Protein AF-A0A368Y8F0-F1 (afdb_monomer_lite)

Foldseek 3Di:
DDDDDPPDDPPPPVVVVPVVDDDDDDDPDDDDDQQDADPPFNHGPVQQPDPVSVVVVVVVVVVPDDPPDDDGDCPPPHGDDDPPDDDDDD

Organism: NCBI:txid545864

Radius of gyration: 19.96 Å; chains: 1; bounding box: 62×33×55 Å

Secondary structure (DSSP, 8-state):
---------TTSSTTTGGGSS------S--------BPTTSSSBGGGGT-HHHHHHHHHHHHHT--TTPPPPP-TT------SSSPPPP-

pLDDT: mean 70.68, std 17.44, range [40.59, 91.38]

Sequence (90 aa):
MRTTPWIVPAAAVCVVLAGCGGGGGDGPGDGGGSAGNVPGTDVPAPVQTSIADVIAFAKSLIASTSETSDPVAIEGATLATSDTDEPAEL

Structure (mmCIF, N/CA/C/O backbone):
data_AF-A0A368Y8F0-F1
#
_entry.id   AF-A0A368Y8F0-F1
#
loop_
_atom_site.group_PDB
_atom_site.id
_atom_site.type_symbol
_atom_site.label_atom_id
_atom_site.label_alt_id
_atom_site.label_comp_id
_atom_site.label_asym_id
_atom_site.label_entity_id
_atom_site.label_seq_id
_atom_site.pdbx_PDB_ins_code
_atom_site.Cartn_x
_atom_site.Cartn_y
_atom_site.Cartn_z
_atom_site.occupancy
_atom_site.B_iso_or_equiv
_atom_site.auth_seq_id
_atom_site.auth_comp_id
_atom_site.auth_asym_id
_atom_site.auth_atom_id
_atom_site.pdbx_PDB_model_num
ATOM 1 N N . MET A 1 1 ? -41.916 -14.844 36.253 1.00 44.56 1 MET A N 1
ATOM 2 C CA . MET A 1 1 ? -41.250 -16.026 35.662 1.00 44.56 1 MET A CA 1
ATOM 3 C C . MET A 1 1 ? -41.342 -15.923 34.142 1.00 44.56 1 MET A C 1
ATOM 5 O O . MET A 1 1 ? -42.437 -15.644 33.677 1.00 44.56 1 MET A O 1
ATOM 9 N N . ARG A 1 2 ? -40.224 -16.197 33.438 1.00 49.09 2 ARG A N 1
ATOM 10 C CA . ARG A 1 2 ? -40.053 -16.414 31.974 1.00 49.09 2 ARG A CA 1
ATOM 11 C C . ARG A 1 2 ? -39.969 -15.144 31.100 1.00 49.09 2 ARG A C 1
ATOM 13 O O . ARG A 1 2 ? -40.987 -14.555 30.778 1.00 49.09 2 ARG A O 1
ATOM 20 N N . THR A 1 3 ? -38.783 -14.537 30.962 1.00 52.56 3 THR A N 1
ATOM 21 C CA . THR A 1 3 ? -37.659 -14.808 30.014 1.00 52.56 3 THR A CA 1
ATOM 22 C C . THR A 1 3 ? -37.865 -14.207 28.621 1.00 52.56 3 THR A C 1
ATOM 24 O O . THR A 1 3 ? -38.574 -14.765 27.790 1.00 52.56 3 THR A O 1
ATOM 27 N N . THR A 1 4 ? -37.177 -13.086 28.395 1.00 56.09 4 THR A N 1
ATOM 28 C CA . THR A 1 4 ? -36.879 -12.427 27.117 1.00 56.09 4 THR A CA 1
ATOM 29 C C . THR A 1 4 ? -36.215 -13.384 26.122 1.00 56.09 4 THR A C 1
ATOM 31 O O . THR A 1 4 ? -35.320 -14.132 26.517 1.00 56.09 4 THR A O 1
ATOM 34 N N . PRO A 1 5 ? -36.567 -13.301 24.829 1.00 50.62 5 PRO A N 1
ATOM 35 C CA . PRO A 1 5 ? -35.537 -13.403 23.801 1.00 50.62 5 PRO A CA 1
ATOM 36 C C . PRO A 1 5 ? -35.669 -12.261 22.784 1.00 50.62 5 PRO A C 1
ATOM 38 O O . PRO A 1 5 ? -36.405 -12.335 21.804 1.00 50.62 5 PRO A O 1
ATOM 41 N N . TRP A 1 6 ? -34.911 -11.192 23.022 1.00 53.03 6 TRP A N 1
ATOM 42 C CA . TRP A 1 6 ? -34.479 -10.270 21.979 1.00 53.03 6 TRP A CA 1
ATOM 43 C C . TRP A 1 6 ? -33.412 -11.005 21.173 1.00 53.03 6 TRP A C 1
ATOM 45 O O . TRP A 1 6 ? -32.253 -11.062 21.571 1.00 53.03 6 TRP A O 1
ATOM 55 N N . ILE A 1 7 ? -33.822 -11.629 20.074 1.00 61.16 7 ILE A N 1
ATOM 56 C CA . ILE A 1 7 ? -32.911 -12.145 19.054 1.00 61.16 7 ILE A CA 1
ATOM 57 C C . ILE A 1 7 ? -33.515 -11.748 17.709 1.00 61.16 7 ILE A C 1
ATOM 59 O O . ILE A 1 7 ? -34.317 -12.468 17.124 1.00 61.16 7 ILE A O 1
ATOM 63 N N . VAL A 1 8 ? -33.159 -10.548 17.258 1.00 58.91 8 VAL A N 1
ATOM 64 C CA . VAL A 1 8 ? -33.288 -10.115 15.862 1.00 58.91 8 VAL A CA 1
ATOM 65 C C . VAL A 1 8 ? -31.850 -10.002 15.340 1.00 58.91 8 VAL A C 1
ATOM 67 O O . VAL A 1 8 ? -30.973 -9.545 16.075 1.00 58.91 8 VAL A O 1
ATOM 70 N N . PRO A 1 9 ? -31.556 -10.567 14.161 1.00 50.50 9 PRO A N 1
ATOM 71 C CA . PRO A 1 9 ? -30.351 -11.348 13.940 1.00 50.50 9 PRO A CA 1
ATOM 72 C C . PRO A 1 9 ? -29.137 -10.467 13.642 1.00 50.50 9 PRO A C 1
ATOM 74 O O . PRO A 1 9 ? -29.175 -9.587 12.786 1.00 50.50 9 PRO A O 1
ATOM 77 N N . ALA A 1 10 ? -28.020 -10.789 14.292 1.00 54.28 10 ALA A N 1
ATOM 78 C CA . ALA A 1 10 ? -26.688 -10.221 14.088 1.00 54.28 10 ALA A CA 1
ATOM 79 C C . ALA A 1 10 ? -26.050 -10.586 12.724 1.00 54.28 10 ALA A C 1
ATOM 81 O O . ALA A 1 10 ? -24.835 -10.698 12.614 1.00 54.28 10 ALA A O 1
ATOM 82 N N . ALA A 1 11 ? -26.851 -10.805 11.678 1.00 51.22 11 ALA A N 1
ATOM 83 C CA . ALA A 1 11 ? -26.368 -11.271 10.377 1.00 51.22 11 ALA A CA 1
ATOM 84 C C . ALA A 1 11 ? -26.036 -10.131 9.395 1.00 51.22 11 ALA A C 1
ATOM 86 O O . ALA A 1 11 ? -25.391 -10.374 8.381 1.00 51.22 11 ALA A O 1
ATOM 87 N N . ALA A 1 12 ? -26.441 -8.887 9.677 1.00 48.94 12 ALA A N 1
ATOM 88 C CA . ALA A 1 12 ? -26.266 -7.771 8.739 1.00 48.94 12 ALA A CA 1
ATOM 89 C C . ALA A 1 12 ? -24.952 -6.978 8.909 1.00 48.94 12 ALA A C 1
ATOM 91 O O . ALA A 1 12 ? -24.625 -6.163 8.053 1.00 48.94 12 ALA A O 1
ATOM 92 N N . VAL A 1 13 ? -24.179 -7.204 9.979 1.00 50.44 13 VAL A N 1
ATOM 93 C CA . VAL A 1 13 ? -22.960 -6.409 10.255 1.00 50.44 13 VAL A CA 1
ATOM 94 C C . VAL A 1 13 ? -21.715 -6.961 9.545 1.00 50.44 13 VAL A C 1
ATOM 96 O O . VAL A 1 13 ? -20.770 -6.220 9.295 1.00 50.44 13 VAL A O 1
ATOM 99 N N . CYS A 1 14 ? -21.711 -8.229 9.122 1.00 50.06 14 CYS A N 1
ATOM 100 C CA . CYS A 1 14 ? -20.526 -8.833 8.502 1.00 50.06 14 CYS A CA 1
ATOM 101 C C . CYS A 1 14 ? -20.243 -8.360 7.066 1.00 50.06 14 CYS A C 1
ATOM 103 O O . CYS A 1 14 ? -19.134 -8.560 6.584 1.00 50.06 14 CYS A O 1
ATOM 105 N N . VAL A 1 15 ? -21.197 -7.720 6.379 1.00 53.50 15 VAL A N 1
ATOM 106 C CA . VAL A 1 15 ? -20.994 -7.294 4.978 1.00 53.50 15 VAL A CA 1
ATOM 107 C C . VAL A 1 15 ? -20.291 -5.935 4.877 1.00 53.50 15 VAL A C 1
ATOM 109 O O . VAL A 1 15 ? -19.660 -5.653 3.866 1.00 53.50 15 VAL A O 1
ATOM 112 N N . VAL A 1 16 ? -20.301 -5.114 5.934 1.00 52.59 16 VAL A N 1
ATOM 113 C CA . VAL A 1 16 ? -19.602 -3.813 5.916 1.00 52.59 16 VAL A CA 1
ATOM 114 C C . VAL A 1 16 ? -18.091 -3.975 6.140 1.00 52.59 16 VAL A C 1
ATOM 116 O O . VAL A 1 16 ? -17.309 -3.174 5.639 1.00 52.59 16 VAL A O 1
ATOM 119 N N . LEU A 1 17 ? -17.647 -5.056 6.793 1.00 48.00 17 LEU A N 1
ATOM 120 C CA . LEU A 1 17 ? -16.216 -5.340 6.993 1.00 48.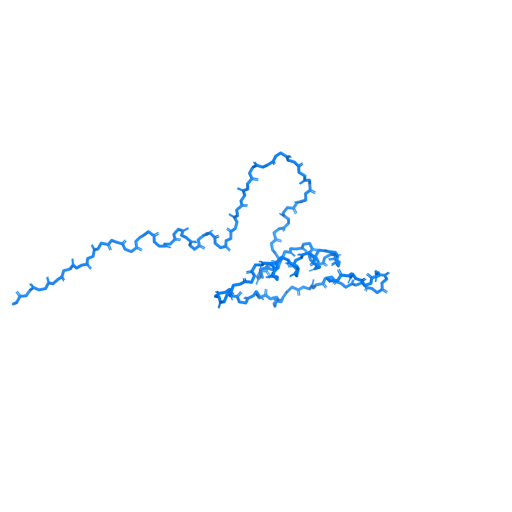00 17 LEU A CA 1
ATOM 121 C C . LEU A 1 17 ? -15.519 -5.892 5.740 1.00 48.00 17 LEU A C 1
ATOM 123 O O . LEU A 1 17 ? -14.301 -5.801 5.643 1.00 48.00 17 LEU A O 1
ATOM 127 N N . ALA A 1 18 ? -16.271 -6.386 4.752 1.00 48.09 18 ALA A N 1
ATOM 128 C CA . ALA A 1 18 ? -15.721 -6.653 3.422 1.00 48.09 18 ALA A CA 1
ATOM 129 C C . ALA A 1 18 ? -15.485 -5.358 2.615 1.00 48.09 18 ALA A C 1
ATOM 131 O O . ALA A 1 18 ? -14.909 -5.404 1.537 1.00 48.09 18 ALA A O 1
ATOM 132 N N . GLY A 1 19 ? -15.923 -4.201 3.130 1.00 43.91 19 GLY A N 1
ATOM 133 C CA . GLY A 1 19 ? -15.778 -2.893 2.491 1.00 43.91 19 GLY A CA 1
ATOM 134 C C . GLY A 1 19 ? -14.541 -2.091 2.906 1.00 43.91 19 GLY A C 1
ATOM 135 O O . GLY A 1 19 ? -14.311 -1.038 2.325 1.00 43.91 19 GLY A O 1
ATOM 136 N N . CYS A 1 20 ? -13.716 -2.575 3.845 1.00 55.06 20 CYS A N 1
ATOM 137 C CA . CYS A 1 20 ? -12.373 -2.017 4.089 1.00 55.06 20 CYS A CA 1
ATOM 138 C C . CYS A 1 20 ? -11.305 -2.674 3.185 1.00 55.06 20 CYS A C 1
ATOM 140 O O . CYS A 1 20 ? -10.117 -2.664 3.483 1.00 55.06 20 CYS A O 1
ATOM 142 N N . GLY A 1 21 ? -11.732 -3.283 2.074 1.00 56.91 21 GLY A N 1
ATOM 143 C CA . GLY A 1 21 ? -10.856 -3.915 1.096 1.00 56.91 21 GLY A CA 1
ATOM 144 C C . GLY A 1 21 ? -11.569 -4.106 -0.238 1.00 56.91 21 GLY A C 1
ATOM 145 O O . GLY A 1 21 ? -12.299 -5.072 -0.420 1.00 56.91 21 GLY A O 1
ATOM 146 N N . GLY A 1 22 ? -11.332 -3.196 -1.185 1.00 59.53 22 GLY A N 1
ATOM 147 C CA . GLY A 1 22 ? -11.677 -3.395 -2.596 1.00 59.53 22 GLY A CA 1
ATOM 148 C C . GLY A 1 22 ? -12.957 -2.701 -3.062 1.00 59.53 22 GLY A C 1
ATOM 149 O O . GLY A 1 22 ? -14.039 -3.280 -3.064 1.00 59.53 22 GLY A O 1
ATOM 150 N N . GLY A 1 23 ? -12.811 -1.471 -3.556 1.00 43.16 23 GLY A N 1
ATOM 151 C CA . GLY A 1 23 ? -13.806 -0.804 -4.393 1.00 43.16 23 GLY A CA 1
ATOM 152 C C . GLY A 1 23 ? -13.334 -0.775 -5.845 1.00 43.16 23 GLY A C 1
ATOM 153 O O . GLY A 1 23 ? -12.606 0.133 -6.232 1.00 43.16 23 GLY A O 1
ATOM 154 N N . GLY A 1 24 ? -13.728 -1.775 -6.637 1.00 54.78 24 GLY A N 1
ATOM 155 C CA . GLY A 1 24 ? -13.638 -1.725 -8.095 1.00 54.78 24 GLY A CA 1
ATOM 156 C C . GLY A 1 24 ? -14.731 -0.811 -8.642 1.00 54.78 24 GLY A C 1
ATOM 157 O O . GLY A 1 24 ? -15.915 -1.084 -8.454 1.00 54.78 24 GLY A O 1
ATOM 158 N N . GLY A 1 25 ? -14.330 0.287 -9.280 1.00 41.12 25 GLY A N 1
ATOM 159 C CA . GLY A 1 25 ? -15.205 1.143 -10.073 1.00 41.12 25 GLY A CA 1
ATOM 160 C C . GLY A 1 25 ? -14.870 0.973 -11.548 1.00 41.12 25 GLY A C 1
ATOM 161 O O . GLY A 1 25 ? -13.767 1.316 -11.967 1.00 41.12 25 GLY A O 1
ATOM 162 N N . ASP A 1 26 ? -15.817 0.438 -12.318 1.00 51.88 26 ASP A N 1
ATOM 163 C CA . ASP A 1 26 ? -15.805 0.414 -13.779 1.00 51.88 26 ASP A CA 1
ATOM 164 C C . ASP A 1 26 ? -15.689 1.844 -14.335 1.00 51.88 26 ASP A C 1
ATOM 166 O O . ASP A 1 26 ? -16.670 2.575 -14.474 1.00 51.88 26 ASP A O 1
ATOM 170 N N . GLY A 1 27 ? -14.457 2.244 -14.640 1.00 40.97 27 GLY A N 1
ATOM 171 C CA . GLY A 1 27 ? -14.113 3.418 -15.430 1.00 40.97 27 GLY A CA 1
ATOM 172 C C . GLY A 1 27 ? -13.366 2.973 -16.690 1.00 40.97 27 GLY A C 1
ATOM 173 O O . GLY A 1 27 ? -12.561 2.039 -16.620 1.00 40.97 27 GLY A O 1
ATOM 174 N N . PRO A 1 28 ? -13.613 3.584 -17.859 1.00 43.97 28 PRO A N 1
ATOM 175 C CA . PRO A 1 28 ? -12.928 3.194 -19.077 1.00 43.97 28 PRO A CA 1
ATOM 176 C C . PRO A 1 28 ? -11.467 3.660 -19.030 1.00 43.97 28 PRO A C 1
ATOM 178 O O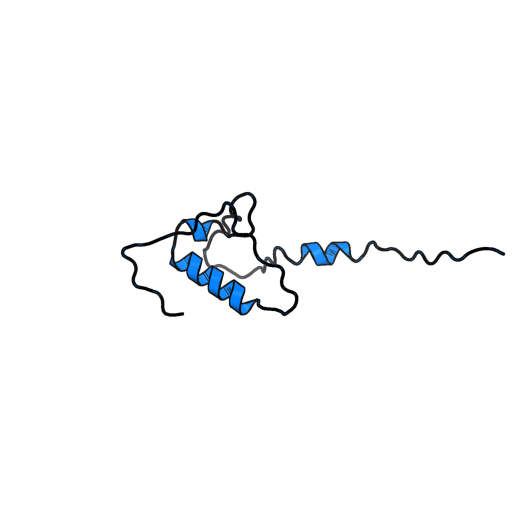 . PRO A 1 28 ? -11.183 4.818 -19.297 1.00 43.97 28 PRO A O 1
ATOM 181 N N . GLY A 1 29 ? -10.578 2.715 -18.710 1.00 51.97 29 GLY A N 1
ATOM 182 C CA . GLY A 1 29 ? -9.186 2.634 -19.157 1.00 51.97 29 GLY A CA 1
ATOM 183 C C . GLY A 1 29 ? -8.216 3.724 -18.703 1.00 51.97 29 GLY A C 1
ATOM 184 O O . GLY A 1 29 ? -8.089 4.734 -19.374 1.00 51.97 29 GLY A O 1
ATOM 185 N N . ASP A 1 30 ? -7.390 3.400 -17.707 1.00 40.59 30 ASP A N 1
ATOM 186 C CA . ASP A 1 30 ? -5.979 3.800 -17.685 1.00 40.59 30 ASP A CA 1
ATOM 187 C C . ASP A 1 30 ? -5.158 2.672 -17.041 1.00 40.59 30 ASP A C 1
ATOM 189 O O . ASP A 1 30 ? -5.513 2.117 -16.000 1.00 40.59 30 ASP A O 1
ATOM 193 N N . GLY A 1 31 ? -4.115 2.236 -17.744 1.00 47.91 31 GLY A N 1
ATOM 194 C CA . GLY A 1 31 ? -3.346 1.043 -17.419 1.00 47.91 31 GLY A CA 1
ATOM 195 C C . GLY A 1 31 ? -2.499 1.209 -16.159 1.00 47.91 31 GLY A C 1
ATOM 196 O O . GLY A 1 31 ? -1.566 2.000 -16.126 1.00 47.91 31 GLY A O 1
ATOM 197 N N . GLY A 1 32 ? -2.771 0.379 -15.160 1.00 41.66 32 GLY A N 1
ATOM 198 C CA . GLY A 1 32 ? -1.910 0.157 -14.006 1.00 41.66 32 GLY A CA 1
ATOM 199 C C . GLY A 1 32 ? -2.368 -1.127 -13.341 1.00 41.66 32 GLY A C 1
ATOM 200 O O . GLY A 1 32 ? -3.361 -1.132 -12.622 1.00 41.66 32 GLY A O 1
ATOM 201 N N . GLY A 1 33 ? -1.730 -2.246 -13.684 1.00 43.38 33 GLY A N 1
ATOM 202 C CA . GLY A 1 33 ? -2.127 -3.560 -13.191 1.00 43.38 33 GLY A CA 1
ATOM 203 C C . GLY A 1 33 ? -2.206 -3.551 -11.669 1.00 43.38 33 GLY A C 1
ATOM 204 O O . GLY A 1 33 ? -1.234 -3.203 -11.003 1.00 43.38 33 GLY A O 1
ATOM 205 N N . SER A 1 34 ? -3.352 -3.949 -11.120 1.00 48.03 34 SER A N 1
ATOM 206 C CA . SER A 1 34 ? -3.460 -4.267 -9.700 1.00 48.03 34 SER A CA 1
ATOM 207 C C . SER A 1 34 ? -2.668 -5.556 -9.460 1.00 48.03 34 SER A C 1
ATOM 209 O O . SER A 1 34 ? -3.200 -6.664 -9.459 1.00 48.03 34 SER A O 1
ATOM 211 N N . ALA A 1 35 ? -1.345 -5.422 -9.377 1.00 62.38 35 ALA A N 1
ATOM 212 C CA . ALA A 1 35 ? -0.506 -6.408 -8.732 1.00 62.38 35 ALA A CA 1
ATOM 213 C C . ALA A 1 35 ? -0.942 -6.400 -7.265 1.00 62.38 35 ALA A C 1
ATOM 215 O O . ALA A 1 35 ? -0.941 -5.341 -6.638 1.00 62.38 35 ALA A O 1
ATOM 216 N N . GLY A 1 36 ? -1.409 -7.545 -6.762 1.00 79.06 36 GLY A N 1
ATOM 217 C CA . GLY A 1 36 ? -1.931 -7.666 -5.400 1.00 79.06 36 GLY A CA 1
ATOM 218 C C . GLY A 1 36 ? -0.932 -7.224 -4.324 1.00 79.06 36 GLY A C 1
ATOM 219 O O . GLY A 1 36 ? 0.192 -6.813 -4.604 1.00 79.06 36 GLY A O 1
ATOM 220 N N . ASN A 1 37 ? -1.335 -7.301 -3.062 1.00 87.88 37 ASN A N 1
ATOM 221 C CA .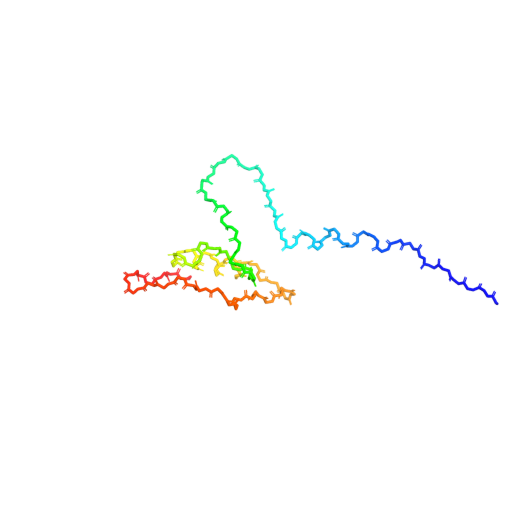 ASN A 1 37 ? -0.458 -6.934 -1.955 1.00 87.88 37 ASN A CA 1
ATOM 222 C C . ASN A 1 37 ? 0.727 -7.906 -1.817 1.00 87.88 37 ASN A C 1
ATOM 224 O O . ASN A 1 37 ? 0.670 -9.059 -2.262 1.00 87.88 37 ASN A O 1
ATOM 228 N N . VAL A 1 38 ? 1.808 -7.445 -1.184 1.00 87.06 38 VAL A N 1
ATOM 229 C CA . VAL A 1 38 ? 2.921 -8.315 -0.788 1.00 87.06 38 VAL A CA 1
ATOM 230 C C . VAL A 1 38 ? 2.362 -9.399 0.140 1.00 87.06 38 VAL A C 1
ATOM 232 O O . VAL A 1 38 ? 1.620 -9.057 1.067 1.00 87.06 38 VAL A O 1
ATOM 235 N N . PRO A 1 3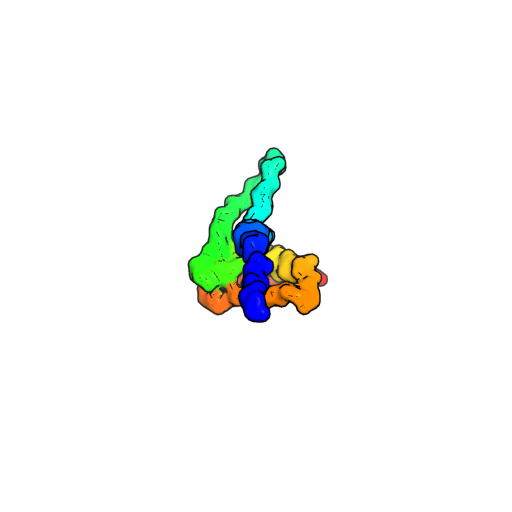9 ? 2.672 -10.692 -0.088 1.00 84.69 39 PRO A N 1
ATOM 236 C CA . PRO A 1 39 ? 2.088 -11.781 0.686 1.00 84.69 39 PRO A CA 1
ATOM 237 C C . PRO A 1 39 ? 2.216 -11.565 2.197 1.00 84.69 39 PRO A C 1
ATOM 239 O O . PRO A 1 39 ? 3.318 -11.393 2.708 1.00 84.69 39 PRO A O 1
ATOM 242 N N . GLY A 1 40 ? 1.084 -11.604 2.904 1.00 82.31 40 GLY A N 1
ATOM 243 C CA . GLY A 1 40 ? 1.037 -11.421 4.358 1.00 82.31 40 GLY A CA 1
ATOM 244 C C . GLY A 1 40 ? 1.035 -9.966 4.834 1.00 82.31 40 GLY A C 1
ATOM 245 O O . GLY A 1 40 ? 1.150 -9.745 6.034 1.00 82.31 40 GLY A O 1
ATOM 246 N N . THR A 1 41 ? 0.890 -8.993 3.930 1.00 85.75 41 THR A N 1
ATOM 247 C CA . THR A 1 41 ? 0.876 -7.561 4.265 1.00 85.75 41 THR A CA 1
ATOM 248 C C . THR A 1 41 ? -0.247 -6.828 3.538 1.00 85.75 41 THR A C 1
ATOM 250 O O . THR A 1 41 ? -0.764 -7.309 2.529 1.00 85.75 41 THR A O 1
ATOM 253 N N . ASP A 1 42 ? -0.534 -5.611 3.989 1.00 85.81 42 ASP A N 1
ATOM 254 C CA . ASP A 1 42 ? -1.429 -4.674 3.307 1.00 85.81 42 ASP A CA 1
ATOM 255 C C . ASP A 1 42 ? -0.679 -3.749 2.327 1.00 85.81 42 ASP A C 1
ATOM 257 O O . ASP A 1 42 ? -1.260 -2.842 1.732 1.00 85.81 42 ASP A O 1
ATOM 261 N N . VAL A 1 43 ? 0.616 -3.985 2.092 1.00 90.06 43 VAL A N 1
ATOM 262 C CA . VAL A 1 43 ? 1.449 -3.159 1.208 1.00 90.06 43 VAL A CA 1
ATOM 263 C C . VAL A 1 43 ? 1.238 -3.565 -0.254 1.00 90.06 43 VAL A C 1
ATOM 265 O O . VAL A 1 43 ? 1.369 -4.747 -0.572 1.00 90.06 43 VAL A O 1
ATOM 268 N N . PRO A 1 44 ? 0.946 -2.637 -1.180 1.00 89.25 44 PRO A N 1
ATOM 269 C CA . PRO A 1 44 ? 0.839 -2.956 -2.604 1.00 89.25 44 PRO A CA 1
ATOM 270 C C . PRO A 1 44 ? 2.171 -3.464 -3.181 1.00 89.25 44 PRO A C 1
ATOM 272 O O . PRO A 1 44 ? 3.217 -2.867 -2.937 1.00 89.25 44 PRO A O 1
ATOM 275 N N . ALA A 1 45 ? 2.159 -4.519 -4.007 1.00 90.00 45 ALA A N 1
ATOM 276 C CA . ALA A 1 45 ? 3.387 -5.052 -4.612 1.00 90.00 45 ALA A CA 1
ATOM 277 C C . ALA A 1 45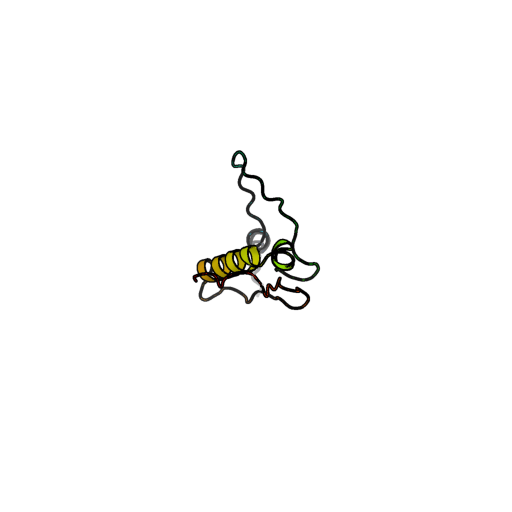 ? 4.246 -4.039 -5.410 1.00 90.00 45 ALA A C 1
ATOM 279 O O . ALA A 1 45 ? 5.473 -4.158 -5.332 1.00 90.00 45 ALA A O 1
ATOM 280 N N . PRO A 1 46 ? 3.685 -3.043 -6.134 1.00 87.75 46 PRO A N 1
ATOM 281 C CA . PRO A 1 46 ? 4.480 -2.060 -6.885 1.00 87.75 46 PRO A CA 1
ATOM 282 C C . PRO A 1 46 ? 5.441 -1.234 -6.017 1.00 87.75 46 PRO A C 1
ATOM 284 O O . PRO A 1 46 ? 6.535 -0.878 -6.454 1.00 87.75 46 PRO A O 1
ATOM 287 N N . VAL A 1 47 ? 5.090 -1.028 -4.743 1.00 90.31 47 VAL A N 1
ATOM 288 C CA . VAL A 1 47 ? 5.893 -0.293 -3.750 1.00 90.31 47 VAL A CA 1
ATOM 289 C C . VAL A 1 47 ? 7.267 -0.940 -3.520 1.00 90.31 47 VAL A C 1
ATOM 291 O O . VAL A 1 47 ? 8.204 -0.271 -3.093 1.00 90.31 47 VAL A O 1
ATOM 294 N N . GLN A 1 48 ? 7.426 -2.229 -3.837 1.00 89.12 48 GLN A N 1
ATOM 295 C CA . GLN A 1 48 ? 8.712 -2.925 -3.730 1.00 89.12 48 GLN A CA 1
ATOM 296 C C . GLN A 1 48 ? 9.649 -2.682 -4.923 1.00 89.12 48 GLN A C 1
ATOM 298 O O . GLN A 1 48 ? 10.810 -3.073 -4.885 1.00 89.12 48 GLN A O 1
ATOM 303 N N . THR A 1 49 ? 9.148 -2.086 -6.007 1.00 87.88 49 THR A N 1
ATOM 304 C CA . THR A 1 49 ? 9.888 -1.903 -7.265 1.00 87.88 49 THR A CA 1
ATOM 305 C C . THR A 1 49 ? 10.253 -0.446 -7.535 1.00 87.88 49 THR A C 1
ATOM 307 O O . THR A 1 49 ? 11.308 -0.196 -8.111 1.00 87.88 49 THR A O 1
ATOM 310 N N . SER A 1 50 ? 9.421 0.517 -7.126 1.00 87.00 50 SER A N 1
ATOM 311 C CA . SER A 1 50 ? 9.613 1.931 -7.466 1.00 87.00 50 SER A CA 1
ATOM 312 C C . SER A 1 50 ? 9.427 2.863 -6.273 1.00 87.00 50 SER A C 1
ATOM 314 O O . SER A 1 50 ? 8.431 2.781 -5.554 1.00 87.00 50 SER A O 1
ATOM 316 N N . ILE A 1 51 ? 10.346 3.822 -6.116 1.00 88.62 51 ILE A N 1
ATOM 317 C CA . ILE A 1 51 ? 10.229 4.918 -5.140 1.00 88.62 51 ILE A CA 1
ATOM 318 C C . ILE A 1 51 ? 8.976 5.764 -5.399 1.00 88.62 51 ILE A C 1
ATOM 320 O O . ILE A 1 51 ? 8.311 6.180 -4.450 1.00 88.62 51 ILE A O 1
ATOM 324 N N . ALA A 1 52 ? 8.613 5.987 -6.665 1.00 86.75 52 ALA A N 1
ATOM 325 C CA . ALA A 1 52 ? 7.415 6.752 -7.005 1.00 86.75 52 ALA A CA 1
ATOM 326 C C . ALA A 1 52 ? 6.147 6.097 -6.431 1.00 86.75 52 ALA A C 1
ATOM 328 O O . ALA A 1 52 ? 5.279 6.790 -5.897 1.00 86.75 52 ALA A O 1
ATOM 329 N N . ASP A 1 53 ? 6.087 4.763 -6.454 1.00 87.88 53 ASP A N 1
ATOM 330 C CA . ASP A 1 53 ? 4.967 4.001 -5.900 1.00 87.88 53 ASP A CA 1
ATOM 331 C C . ASP A 1 53 ? 4.968 4.022 -4.365 1.00 87.88 53 ASP A C 1
ATOM 333 O O . ASP A 1 53 ? 3.902 4.114 -3.756 1.00 87.88 53 ASP A O 1
ATOM 337 N N . VAL A 1 54 ? 6.146 4.029 -3.722 1.00 89.62 54 VAL A N 1
ATOM 338 C CA . VAL A 1 54 ? 6.272 4.235 -2.263 1.00 89.62 54 VAL A CA 1
ATOM 339 C C . VAL A 1 54 ? 5.682 5.584 -1.854 1.00 89.62 54 VAL A C 1
ATOM 341 O O . VAL A 1 54 ? 4.899 5.662 -0.906 1.00 89.62 54 VAL A O 1
ATOM 344 N N . ILE A 1 55 ? 6.020 6.649 -2.581 1.00 88.94 55 ILE A N 1
ATOM 345 C CA . ILE A 1 55 ? 5.536 8.002 -2.284 1.00 88.94 55 ILE A CA 1
ATOM 346 C C . ILE A 1 55 ? 4.030 8.101 -2.524 1.00 88.94 55 ILE A C 1
ATOM 348 O O . ILE A 1 55 ? 3.311 8.650 -1.688 1.00 88.94 55 ILE A O 1
ATOM 352 N N . ALA A 1 56 ? 3.534 7.554 -3.636 1.00 89.06 56 ALA A N 1
ATOM 353 C CA . ALA A 1 56 ? 2.106 7.524 -3.932 1.00 89.06 56 ALA A CA 1
ATOM 354 C C . ALA A 1 56 ? 1.322 6.772 -2.842 1.00 89.06 56 ALA A C 1
ATOM 356 O O . ALA A 1 56 ? 0.295 7.260 -2.365 1.00 89.06 56 ALA A O 1
ATOM 357 N N . PHE A 1 57 ? 1.847 5.633 -2.381 1.00 88.69 57 PHE A N 1
ATOM 358 C CA . PHE A 1 57 ? 1.260 4.870 -1.286 1.00 88.69 57 PHE A CA 1
ATOM 359 C C . PHE A 1 57 ? 1.237 5.669 0.023 1.00 88.69 57 PHE A C 1
ATOM 361 O O . PHE A 1 57 ? 0.179 5.794 0.639 1.00 88.69 57 PHE A O 1
ATOM 368 N N . ALA A 1 58 ? 2.347 6.300 0.412 1.00 88.50 58 ALA A N 1
ATOM 369 C CA . ALA A 1 58 ? 2.399 7.136 1.611 1.00 88.50 58 ALA A CA 1
ATOM 370 C C . ALA A 1 58 ? 1.405 8.311 1.549 1.00 88.50 58 ALA A C 1
ATOM 372 O O . ALA A 1 58 ? 0.683 8.564 2.515 1.00 88.50 58 ALA A O 1
ATOM 373 N N . LYS A 1 59 ? 1.298 8.988 0.396 1.00 88.25 59 LYS A N 1
ATOM 374 C CA . LYS A 1 59 ? 0.313 10.062 0.177 1.00 88.25 59 LYS A CA 1
ATOM 375 C C . LYS A 1 59 ? -1.123 9.552 0.328 1.00 88.25 59 LYS A C 1
ATOM 377 O O . LYS A 1 59 ? -1.953 10.246 0.913 1.00 88.25 59 LYS A O 1
ATOM 382 N N . SER A 1 60 ? -1.406 8.329 -0.125 1.00 86.56 60 SER A N 1
ATOM 383 C CA . SER A 1 60 ? -2.724 7.703 0.036 1.00 86.56 60 SER A CA 1
ATOM 384 C C . SER A 1 60 ? -3.073 7.427 1.505 1.00 86.56 60 SER A C 1
ATOM 386 O O . SER A 1 60 ? -4.188 7.723 1.932 1.00 86.56 60 SER A O 1
ATOM 388 N N . LEU A 1 61 ? -2.105 6.963 2.307 1.00 86.25 61 LEU A N 1
ATOM 389 C CA . LEU A 1 61 ? -2.293 6.725 3.741 1.00 86.25 61 LEU A CA 1
ATOM 390 C C . LEU A 1 61 ? -2.590 8.025 4.489 1.00 86.25 61 LEU A C 1
ATOM 392 O O . LEU A 1 61 ? -3.506 8.068 5.304 1.00 86.25 61 LEU A O 1
ATOM 396 N N . ILE A 1 62 ? -1.856 9.095 4.169 1.00 84.38 62 ILE A N 1
ATOM 397 C CA . ILE A 1 62 ? -2.058 10.424 4.761 1.00 84.38 62 ILE A CA 1
ATOM 398 C C . ILE A 1 62 ? -3.446 10.970 4.405 1.00 84.38 62 ILE A C 1
ATOM 400 O O . ILE A 1 62 ? -4.162 11.469 5.275 1.00 84.38 62 ILE A O 1
ATOM 404 N N . ALA A 1 63 ? -3.853 10.850 3.140 1.00 84.00 63 ALA A N 1
ATOM 405 C CA . ALA A 1 63 ? -5.171 11.287 2.686 1.00 84.00 63 ALA A CA 1
ATOM 406 C C . ALA A 1 63 ? -6.319 10.484 3.326 1.00 84.00 63 ALA A C 1
ATOM 408 O O . ALA A 1 63 ? -7.414 11.012 3.496 1.00 84.00 63 ALA A O 1
ATOM 409 N N . SER A 1 64 ? -6.062 9.230 3.704 1.00 74.50 64 SER A N 1
ATOM 410 C CA . SER A 1 64 ? -7.026 8.332 4.346 1.00 74.50 64 SER A CA 1
ATOM 411 C C . SER A 1 64 ? -7.015 8.404 5.883 1.00 74.50 64 SER A C 1
ATOM 413 O O . SER A 1 64 ? -7.581 7.530 6.550 1.00 74.50 64 SER A O 1
ATOM 415 N N . THR A 1 65 ? -6.366 9.413 6.474 1.00 68.81 65 THR A N 1
ATOM 416 C CA . THR A 1 65 ? -6.292 9.553 7.934 1.00 68.81 65 THR A CA 1
ATOM 417 C C . THR A 1 65 ? -7.673 9.821 8.540 1.00 68.81 65 THR A C 1
ATOM 419 O O . THR A 1 65 ? -8.394 10.744 8.170 1.00 68.81 65 THR A O 1
ATOM 422 N N . SER A 1 66 ? -8.062 8.974 9.488 1.00 70.50 66 SER A N 1
ATOM 423 C CA . SER A 1 66 ? -9.208 9.153 10.377 1.00 70.50 66 SER A CA 1
ATOM 424 C C . SER A 1 66 ? -8.781 8.761 11.787 1.00 70.50 66 SER A C 1
ATOM 426 O O . SER A 1 66 ? -7.911 7.911 11.958 1.00 70.50 66 SER A O 1
ATOM 428 N N . GLU A 1 67 ? -9.413 9.352 12.802 1.00 73.38 67 GLU A N 1
ATOM 429 C CA . GLU A 1 67 ? -9.120 9.107 14.230 1.00 73.38 67 GLU A CA 1
ATOM 430 C C . GLU A 1 67 ? -9.308 7.631 14.646 1.00 73.38 67 GLU A C 1
ATOM 432 O O . GLU A 1 67 ? -8.931 7.233 15.744 1.00 73.38 67 GLU A O 1
ATOM 437 N N . THR A 1 68 ? -9.918 6.819 13.778 1.00 76.81 68 THR A N 1
ATOM 438 C CA . THR A 1 68 ? -10.202 5.395 13.988 1.00 76.81 68 THR A CA 1
ATOM 439 C C . THR A 1 68 ? -9.522 4.489 12.962 1.00 76.81 68 THR A C 1
ATOM 441 O O . THR A 1 68 ? -9.888 3.321 12.877 1.00 76.81 68 THR A O 1
ATOM 444 N N . SER A 1 69 ? -8.617 5.008 12.127 1.00 78.62 69 SER A N 1
ATOM 445 C CA . SER A 1 69 ? -7.928 4.175 11.139 1.00 78.62 69 SER A CA 1
ATOM 446 C C . SER A 1 69 ? -6.958 3.225 11.838 1.00 78.62 69 SER A C 1
ATOM 448 O O . SER A 1 69 ? -6.133 3.654 12.649 1.00 78.62 69 SER A O 1
ATOM 450 N N . ASP A 1 70 ? -7.047 1.940 11.501 1.00 82.38 70 ASP A N 1
ATOM 451 C CA . ASP A 1 70 ? -6.102 0.937 11.974 1.00 82.38 70 ASP A CA 1
ATOM 452 C C . ASP A 1 70 ? -4.712 1.154 11.345 1.00 82.38 70 ASP A C 1
ATOM 454 O O . ASP A 1 70 ? -4.602 1.598 10.195 1.00 82.38 70 ASP A O 1
ATOM 458 N N . PRO A 1 71 ? -3.626 0.857 12.080 1.00 81.94 71 PRO A N 1
ATOM 459 C CA . PRO A 1 71 ? -2.278 0.946 11.542 1.00 81.94 71 PRO A CA 1
ATOM 460 C C . PRO A 1 71 ? -2.063 -0.084 10.429 1.00 81.94 71 PRO A C 1
ATOM 462 O O . PRO A 1 71 ? -2.402 -1.258 10.571 1.00 81.94 71 PRO A O 1
ATOM 465 N N . VAL A 1 72 ? -1.428 0.349 9.341 1.00 85.06 72 VAL A N 1
ATOM 466 C CA . VAL A 1 72 ? -1.067 -0.526 8.221 1.00 85.06 72 VAL A CA 1
ATOM 467 C C . VAL A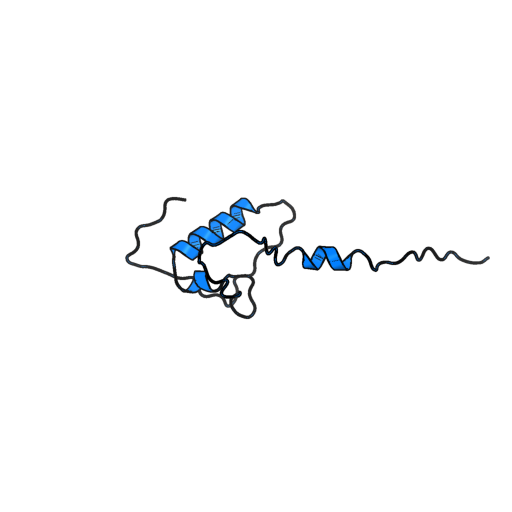 1 72 ? 0.202 -1.304 8.557 1.00 85.06 72 VAL A C 1
ATOM 469 O O . VAL A 1 72 ? 1.253 -0.716 8.828 1.00 85.06 72 VAL A O 1
ATOM 472 N N . ALA A 1 73 ? 0.112 -2.634 8.527 1.00 86.12 73 ALA A N 1
ATOM 473 C CA . ALA A 1 73 ? 1.251 -3.508 8.759 1.00 86.12 73 ALA A CA 1
ATOM 474 C C . ALA A 1 73 ? 2.164 -3.551 7.524 1.00 86.12 73 ALA A C 1
ATOM 476 O O . ALA A 1 73 ? 1.748 -3.913 6.424 1.00 86.12 73 ALA A O 1
ATOM 477 N N . ILE A 1 74 ? 3.434 -3.205 7.733 1.00 86.19 74 ILE A N 1
ATOM 478 C CA . ILE A 1 74 ? 4.492 -3.233 6.708 1.00 86.19 74 ILE A CA 1
ATOM 479 C C . ILE A 1 74 ? 5.522 -4.346 6.950 1.00 86.19 74 ILE A C 1
ATOM 481 O O . ILE A 1 74 ? 6.489 -4.475 6.202 1.00 86.19 74 ILE A O 1
ATOM 485 N N . GLU A 1 75 ? 5.342 -5.145 8.005 1.00 86.38 75 GLU A N 1
ATOM 486 C CA . GLU A 1 75 ? 6.233 -6.260 8.325 1.00 86.38 75 GLU A CA 1
ATOM 487 C C . GLU A 1 75 ? 6.262 -7.265 7.167 1.00 86.38 75 GLU A C 1
ATOM 489 O O . GLU A 1 75 ? 5.222 -7.735 6.723 1.00 86.38 75 GLU A O 1
ATOM 494 N N . GLY A 1 76 ? 7.454 -7.593 6.667 1.00 83.19 76 GLY A N 1
ATOM 495 C CA . GLY A 1 76 ? 7.621 -8.520 5.543 1.00 83.19 76 GLY A CA 1
ATOM 496 C C . GLY A 1 76 ? 7.551 -7.877 4.153 1.00 83.19 76 GLY A C 1
ATOM 497 O O . GLY A 1 76 ? 7.910 -8.538 3.179 1.00 83.19 76 GLY A O 1
ATOM 498 N N . ALA A 1 77 ? 7.182 -6.596 4.039 1.00 87.38 77 ALA A N 1
ATOM 499 C CA . ALA A 1 77 ? 7.314 -5.841 2.795 1.00 87.38 77 ALA A CA 1
ATOM 500 C C . ALA A 1 77 ? 8.697 -5.175 2.705 1.00 87.38 77 ALA A C 1
ATOM 502 O O . ALA A 1 77 ? 9.157 -4.543 3.655 1.00 87.38 77 ALA A O 1
ATOM 503 N N . THR A 1 78 ? 9.360 -5.288 1.549 1.00 91.38 78 THR A N 1
ATOM 504 C CA . THR A 1 78 ? 10.608 -4.554 1.275 1.00 91.38 78 THR A CA 1
ATOM 505 C C . THR A 1 78 ? 10.291 -3.364 0.388 1.00 91.38 78 THR A C 1
ATOM 507 O O . THR A 1 78 ? 9.959 -3.543 -0.778 1.00 91.38 78 THR A O 1
ATOM 510 N N . LEU A 1 79 ? 10.361 -2.150 0.930 1.00 90.75 79 LEU A N 1
ATOM 511 C CA . LEU A 1 79 ? 10.106 -0.940 0.148 1.00 90.75 79 LEU A CA 1
ATOM 512 C C . LEU A 1 79 ? 11.247 -0.698 -0.842 1.00 90.75 79 LEU A C 1
ATOM 514 O O . LEU A 1 79 ? 12.411 -0.953 -0.528 1.00 90.75 79 LEU A O 1
ATOM 518 N N . ALA A 1 80 ? 10.911 -0.182 -2.021 1.00 90.00 80 ALA A N 1
ATOM 519 C CA . ALA A 1 80 ? 11.910 0.234 -2.990 1.00 90.00 80 ALA A CA 1
ATOM 520 C C . ALA A 1 80 ? 12.812 1.334 -2.411 1.00 90.00 80 ALA A C 1
ATOM 522 O O . ALA A 1 80 ? 12.353 2.227 -1.696 1.00 90.00 80 ALA A O 1
ATOM 523 N N . THR A 1 81 ? 14.093 1.278 -2.765 1.00 88.75 81 THR A N 1
ATOM 524 C CA . THR A 1 81 ? 15.097 2.300 -2.454 1.00 88.75 81 THR A CA 1
ATOM 525 C C . THR A 1 81 ? 15.750 2.772 -3.747 1.00 88.75 81 THR A C 1
ATOM 527 O O . THR A 1 81 ? 15.870 1.991 -4.691 1.00 88.75 81 THR A O 1
ATOM 530 N N . SER A 1 82 ? 16.214 4.018 -3.793 1.00 82.31 82 SER A N 1
ATOM 531 C CA . SER A 1 82 ? 17.010 4.520 -4.913 1.00 82.31 82 SER A CA 1
ATOM 532 C C . SER A 1 82 ? 18.098 5.453 -4.412 1.00 82.31 82 SER A C 1
ATOM 534 O O . SER A 1 82 ? 17.825 6.359 -3.627 1.00 82.31 82 SER A O 1
ATOM 536 N N . ASP A 1 83 ? 19.320 5.220 -4.884 1.00 80.38 83 ASP A N 1
ATOM 537 C CA . ASP A 1 83 ? 20.485 6.062 -4.597 1.00 80.38 83 ASP A CA 1
ATOM 538 C C . ASP A 1 83 ? 20.693 7.145 -5.667 1.00 80.38 83 ASP A C 1
ATOM 540 O O . ASP A 1 83 ? 21.562 8.005 -5.530 1.00 80.38 83 ASP A O 1
ATOM 544 N N . THR A 1 84 ? 19.934 7.074 -6.764 1.00 82.25 84 THR A N 1
ATOM 545 C CA . THR A 1 84 ? 20.102 7.936 -7.942 1.00 82.25 84 THR A CA 1
ATOM 546 C C . THR A 1 84 ? 18.888 8.797 -8.249 1.00 82.25 84 THR A C 1
ATOM 548 O O . THR A 1 84 ? 19.016 9.738 -9.029 1.00 82.25 84 THR A O 1
ATOM 551 N N . ASP A 1 85 ? 17.721 8.475 -7.690 1.00 78.62 85 ASP A N 1
ATOM 552 C CA . ASP A 1 85 ? 16.536 9.313 -7.849 1.00 78.62 85 ASP A CA 1
ATOM 553 C C . ASP A 1 85 ? 16.641 10.576 -6.990 1.00 78.62 85 ASP A C 1
ATOM 555 O O . ASP A 1 85 ? 17.085 10.548 -5.840 1.00 78.62 85 ASP A O 1
ATOM 559 N N . GLU A 1 86 ? 16.200 11.689 -7.569 1.00 78.06 86 GLU A N 1
ATOM 560 C CA . GLU A 1 86 ? 16.071 12.964 -6.870 1.00 78.06 86 GLU A CA 1
ATOM 561 C C . GLU A 1 86 ? 15.000 12.836 -5.763 1.00 78.06 86 GLU A C 1
ATOM 563 O O . GLU A 1 86 ? 13.961 12.198 -5.987 1.00 78.06 86 GLU A O 1
ATOM 568 N N . PRO A 1 87 ? 15.202 13.425 -4.567 1.00 73.31 87 PRO A N 1
ATOM 569 C CA . PRO A 1 87 ? 14.198 13.397 -3.510 1.00 73.31 87 PRO A CA 1
ATOM 570 C C . PRO A 1 87 ? 12.893 14.045 -3.979 1.00 73.31 87 PRO A C 1
ATOM 572 O O . PRO A 1 87 ? 12.879 15.161 -4.497 1.00 73.31 87 PRO A O 1
ATOM 575 N N . ALA A 1 88 ? 11.779 13.350 -3.765 1.00 70.00 88 ALA A N 1
ATOM 576 C CA . ALA A 1 88 ? 10.474 13.878 -4.128 1.00 70.00 88 ALA A CA 1
ATOM 577 C C . ALA A 1 88 ? 10.028 14.996 -3.179 1.00 70.00 88 ALA A C 1
ATOM 579 O O . ALA A 1 88 ? 10.189 14.897 -1.960 1.00 70.00 88 ALA A O 1
ATOM 580 N N . GLU A 1 89 ? 9.389 16.023 -3.740 1.00 70.88 89 GLU A N 1
ATOM 581 C CA . GLU A 1 89 ? 8.685 17.031 -2.952 1.00 70.88 89 GLU A CA 1
ATOM 582 C C . GLU A 1 89 ? 7.406 16.417 -2.348 1.00 70.88 89 GLU A C 1
ATOM 584 O O . GLU A 1 89 ? 6.564 15.829 -3.050 1.00 70.88 89 GLU A O 1
ATOM 589 N N . LEU A 1 90 ? 7.303 16.493 -1.017 1.00 61.19 90 LEU A N 1
ATOM 590 C CA . LEU A 1 90 ? 6.195 15.935 -0.238 1.00 61.19 90 LEU A CA 1
ATOM 591 C C . LEU A 1 90 ? 5.018 16.903 -0.163 1.00 61.19 90 LEU A C 1
ATOM 593 O O . LEU A 1 90 ? 5.212 18.031 0.343 1.00 61.19 90 LEU A O 1
#